Protein AF-A0A256YC90-F1 (afdb_monomer)

Foldseek 3Di:
DKWKWKAAPVLVVVLCCLLVPDQDADDDDDDDDDDPVSVVVVVVVVVVSRDSPNNVQDKDKAACVVLVHPDRIIMIMGDDDPVCCVPPVVSNVVSPIGIDDDPVGVSVVVSRVVVVVVVVVVVVVVVD

Sequence (128 aa):
MIRVYEIGKESIEKVKKILEAEEKPSKELDFELETEEGKKARIEKAREWAINEFKRQGFILRDAKALGIEKECFYLYINASNEFFERNEKILVDAGAKPLEGKEMEEVKKKIETSENKASESFGFLFK

Secondary structure (DSSP, 8-state):
-EEEEEEETTTHHHHHHHHTPPPPPPS--------HHHHHHHHHHHHHTT--HHHHH--EEEETGGGT---SEEEEEEE--HHHHHHHHHHHHHTTEEEP-HHHHHHHHHHHHHHHHHHHHHHHHHT-

Radius of gyration: 18.39 Å; Cα contacts (8 Å, |Δi|>4): 142; chains: 1; bounding box: 46×36×49 Å

Nearest PDB structures (foldseek):
  7uzi-assembly1_a  TM=4.457E-01  e=3.887E-01  Rattus norvegicus
  8eau-assembly1_a  TM=4.583E-01  e=3.219E-01  Saccharomyces cerevisiae
  8eas-assembly1_a  TM=4.349E-01  e=2.839E-01  Saccharomyces cerevisiae
  9brc-assembly1_a  TM=4.551E-01  e=1.063E+00  Rattus norvegicus

Structure (mmCIF, N/CA/C/O backbone):
data_AF-A0A256YC90-F1
#
_entry.id   AF-A0A256YC90-F1
#
loop_
_atom_site.group_PDB
_atom_site.id
_atom_site.type_symbol
_atom_site.label_atom_id
_atom_site.label_alt_id
_atom_site.label_comp_id
_atom_site.label_asym_id
_atom_site.label_entity_id
_atom_site.label_seq_id
_atom_site.pdbx_PDB_ins_code
_atom_site.Cartn_x
_atom_site.Cartn_y
_atom_site.Cartn_z
_atom_site.occupancy
_atom_site.B_iso_or_equiv
_atom_site.auth_seq_id
_atom_site.auth_comp_id
_atom_site.auth_asym_id
_atom_site.auth_atom_id
_atom_site.pdbx_PDB_model_num
ATOM 1 N N . MET A 1 1 ? 11.028 4.268 4.769 1.00 92.75 1 MET A N 1
ATOM 2 C CA . MET A 1 1 ? 9.928 5.199 5.095 1.00 92.75 1 MET A CA 1
ATOM 3 C C . MET A 1 1 ? 8.617 4.474 4.898 1.00 92.75 1 MET A C 1
ATOM 5 O O . MET A 1 1 ? 8.537 3.591 4.054 1.00 92.75 1 MET A O 1
ATOM 9 N N . ILE A 1 2 ? 7.619 4.822 5.701 1.00 95.69 2 ILE A N 1
ATOM 10 C CA . ILE A 1 2 ? 6.323 4.152 5.694 1.00 95.69 2 ILE A CA 1
ATOM 11 C C . ILE A 1 2 ? 5.326 5.036 4.956 1.00 95.69 2 ILE A C 1
ATOM 13 O O . ILE A 1 2 ? 5.242 6.229 5.249 1.00 95.69 2 ILE A O 1
ATOM 17 N N . ARG A 1 3 ? 4.568 4.442 4.034 1.00 97.31 3 ARG A N 1
ATOM 18 C CA . ARG A 1 3 ? 3.374 5.054 3.447 1.00 97.31 3 ARG A CA 1
ATOM 19 C C . ARG A 1 3 ? 2.183 4.128 3.633 1.00 97.31 3 ARG A C 1
ATOM 21 O O . ARG A 1 3 ? 2.320 2.904 3.567 1.00 97.31 3 ARG A O 1
ATOM 28 N N . VAL A 1 4 ? 1.028 4.737 3.874 1.00 97.81 4 VAL A N 1
ATOM 29 C CA . VAL A 1 4 ? -0.248 4.038 4.021 1.00 97.81 4 VAL A CA 1
ATOM 30 C C . VAL A 1 4 ? -1.223 4.593 2.996 1.00 97.81 4 VAL A C 1
ATOM 32 O O . VAL A 1 4 ? -1.301 5.806 2.814 1.00 97.81 4 VAL A O 1
ATOM 35 N N . TYR A 1 5 ? -1.971 3.707 2.350 1.00 98.19 5 TYR A N 1
ATOM 36 C CA . TYR A 1 5 ? -2.977 4.056 1.356 1.00 98.19 5 TYR A CA 1
ATOM 37 C C . TYR A 1 5 ? -4.342 3.497 1.759 1.00 98.19 5 TYR A C 1
ATOM 39 O O . TYR A 1 5 ? -4.425 2.363 2.229 1.00 98.19 5 TYR A O 1
ATOM 47 N N . GLU A 1 6 ? -5.405 4.269 1.546 1.00 98.12 6 GLU A N 1
ATOM 48 C CA . GLU A 1 6 ? -6.801 3.827 1.612 1.00 98.12 6 GLU A CA 1
ATOM 49 C C . GLU A 1 6 ? -7.259 3.368 0.221 1.00 98.12 6 GLU A C 1
ATOM 51 O O . GLU A 1 6 ? -7.019 4.043 -0.780 1.00 98.12 6 GLU A O 1
ATOM 56 N N . ILE A 1 7 ? -7.910 2.209 0.144 1.00 98.25 7 ILE A N 1
ATOM 57 C CA . ILE A 1 7 ? -8.375 1.602 -1.104 1.00 98.25 7 ILE A CA 1
ATOM 58 C C . ILE A 1 7 ? -9.852 1.232 -0.947 1.00 98.25 7 ILE A C 1
ATOM 60 O O . ILE A 1 7 ? -10.220 0.456 -0.063 1.00 98.25 7 ILE A O 1
ATOM 64 N N . GLY A 1 8 ? -10.703 1.772 -1.820 1.00 96.44 8 GLY A N 1
ATOM 65 C CA . GLY A 1 8 ? -12.124 1.421 -1.879 1.00 96.44 8 GLY A CA 1
ATOM 66 C C . GLY A 1 8 ? -12.363 -0.014 -2.366 1.00 96.44 8 GLY A C 1
ATOM 67 O O . GLY A 1 8 ? -11.519 -0.612 -3.044 1.00 96.44 8 GLY A O 1
ATOM 68 N N . LYS A 1 9 ? -13.539 -0.574 -2.057 1.00 94.38 9 LYS A N 1
ATOM 69 C CA . LYS A 1 9 ? -13.940 -1.927 -2.494 1.00 94.38 9 LYS A CA 1
ATOM 70 C C . LYS A 1 9 ? -13.941 -2.084 -4.017 1.00 94.38 9 LYS A C 1
ATOM 72 O O . LYS A 1 9 ? -13.683 -3.171 -4.519 1.00 94.38 9 LYS A O 1
ATOM 77 N N . GLU A 1 10 ? -14.208 -1.017 -4.756 1.00 95.19 10 GLU A N 1
ATOM 78 C CA . GLU A 1 10 ? -14.208 -0.991 -6.218 1.00 95.19 10 GLU A CA 1
ATOM 79 C C . GLU A 1 10 ? -12.798 -1.053 -6.834 1.00 95.19 10 GLU A C 1
ATOM 81 O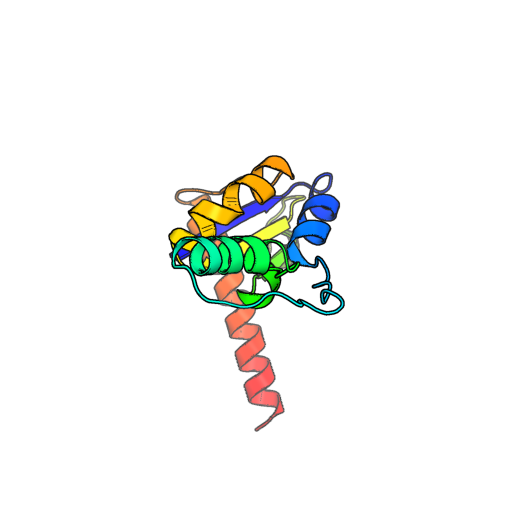 O . GLU A 1 10 ? -12.635 -1.486 -7.977 1.00 95.19 10 GLU A O 1
ATOM 86 N N . SER A 1 11 ? -11.775 -0.651 -6.074 1.00 96.06 11 SER A N 1
ATOM 87 C CA . SER A 1 11 ? -10.387 -0.528 -6.542 1.00 96.06 11 SER A CA 1
ATOM 88 C C . SER A 1 11 ? -9.487 -1.661 -6.050 1.00 96.06 11 SER A C 1
ATOM 90 O O . SER A 1 11 ? -8.438 -1.917 -6.642 1.00 96.06 11 SER A O 1
ATOM 92 N N . ILE A 1 12 ? -9.900 -2.392 -5.009 1.00 96.12 12 ILE A N 1
ATOM 93 C CA . ILE A 1 12 ? -9.078 -3.425 -4.363 1.00 96.12 12 ILE A CA 1
ATOM 94 C C . ILE A 1 12 ? -8.594 -4.509 -5.328 1.00 96.12 12 ILE A C 1
ATOM 96 O O . ILE A 1 12 ? -7.424 -4.878 -5.295 1.00 96.12 12 ILE A O 1
ATOM 100 N N . GLU A 1 13 ? -9.451 -4.974 -6.235 1.00 95.69 13 GLU A N 1
ATOM 101 C CA . GLU A 1 13 ? -9.096 -6.025 -7.194 1.00 95.69 13 GLU A CA 1
ATOM 102 C C . GLU A 1 13 ? -8.067 -5.545 -8.226 1.00 95.69 13 GLU A C 1
ATOM 104 O O . GLU A 1 13 ? -7.228 -6.321 -8.680 1.00 95.69 13 GLU A O 1
ATOM 109 N N . LYS A 1 14 ? -8.086 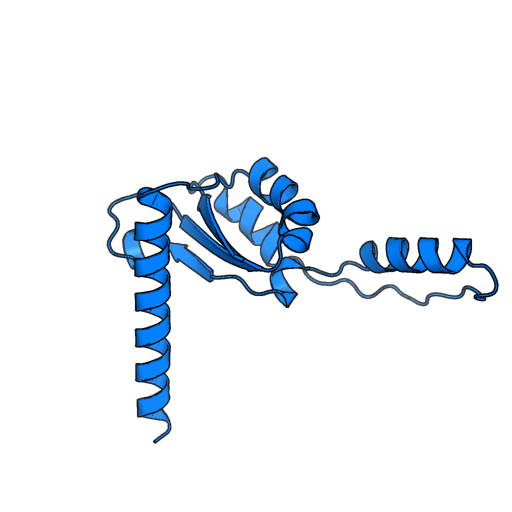-4.256 -8.584 1.00 93.19 14 LYS A N 1
ATOM 110 C CA . LYS A 1 14 ? -7.069 -3.665 -9.466 1.00 93.19 14 LYS A CA 1
ATOM 111 C C . LYS A 1 14 ? -5.736 -3.539 -8.739 1.00 93.19 14 LYS A C 1
ATOM 113 O O . LYS A 1 14 ? -4.708 -3.921 -9.290 1.00 93.19 14 LYS A O 1
ATOM 118 N N . VAL A 1 15 ? -5.764 -3.056 -7.496 1.00 94.56 15 VAL A N 1
ATOM 119 C CA . VAL A 1 15 ? -4.558 -2.897 -6.676 1.00 94.56 15 VAL A CA 1
ATOM 120 C C . VAL A 1 15 ? -3.915 -4.253 -6.373 1.00 94.56 15 VAL A C 1
ATOM 122 O O . VAL A 1 15 ? -2.713 -4.401 -6.566 1.00 94.56 15 VAL A O 1
ATOM 125 N N . LYS A 1 16 ? -4.690 -5.280 -6.001 1.00 94.12 16 LYS A N 1
ATOM 126 C CA . LYS A 1 16 ? -4.162 -6.639 -5.778 1.00 94.12 16 LYS A CA 1
ATOM 127 C C . LYS A 1 16 ? -3.447 -7.198 -7.001 1.00 94.12 16 LYS A C 1
ATOM 129 O O . LYS A 1 16 ? -2.352 -7.723 -6.862 1.00 94.12 16 LYS A O 1
ATOM 134 N N . LYS A 1 17 ? -4.003 -7.018 -8.204 1.00 91.94 17 LYS A N 1
ATOM 135 C CA . LYS A 1 17 ? -3.346 -7.458 -9.448 1.00 91.94 17 LYS A CA 1
ATOM 136 C C . LYS A 1 17 ? -1.964 -6.840 -9.643 1.00 91.94 17 LYS A C 1
ATOM 138 O O . LYS A 1 17 ? -1.098 -7.506 -10.190 1.00 91.94 17 LYS A O 1
ATOM 143 N N . ILE A 1 18 ? -1.762 -5.595 -9.209 1.00 90.62 18 ILE A N 1
ATOM 144 C CA . ILE A 1 18 ? -0.453 -4.928 -9.248 1.00 90.62 18 ILE A CA 1
ATOM 145 C C . ILE A 1 18 ? 0.472 -5.521 -8.182 1.00 90.62 18 ILE A C 1
ATOM 147 O O . ILE A 1 18 ? 1.594 -5.915 -8.487 1.00 90.62 18 ILE A O 1
ATOM 151 N N . LEU A 1 19 ? -0.013 -5.624 -6.943 1.00 92.12 19 LEU A N 1
ATOM 152 C CA . LEU A 1 19 ? 0.770 -6.106 -5.804 1.00 92.12 19 LEU A CA 1
ATOM 153 C C . LEU A 1 19 ? 1.200 -7.574 -5.953 1.00 92.12 19 LEU A C 1
ATOM 155 O O . LEU A 1 19 ? 2.298 -7.946 -5.547 1.00 92.12 19 LEU A O 1
ATOM 159 N N . GLU A 1 20 ? 0.357 -8.401 -6.567 1.00 88.81 20 GLU A N 1
ATOM 160 C CA . GLU A 1 20 ? 0.506 -9.858 -6.655 1.00 88.81 20 GLU A CA 1
ATOM 161 C C . GLU A 1 20 ? 0.881 -10.341 -8.064 1.00 88.81 20 GLU A C 1
ATOM 163 O O . GLU A 1 20 ? 0.944 -11.549 -8.294 1.00 88.81 20 GLU A O 1
ATOM 168 N N . ALA A 1 21 ? 1.155 -9.423 -9.002 1.00 85.56 21 ALA A N 1
ATOM 169 C CA . ALA A 1 21 ? 1.564 -9.755 -10.364 1.00 85.56 21 ALA A CA 1
ATOM 170 C C . ALA A 1 21 ? 2.700 -10.792 -10.372 1.00 85.56 21 ALA A C 1
ATOM 172 O O . ALA A 1 21 ? 3.712 -10.633 -9.680 1.00 85.56 21 ALA A O 1
ATOM 173 N N . GLU A 1 22 ? 2.527 -11.860 -11.151 1.00 78.50 22 GLU A N 1
ATOM 174 C CA . GLU A 1 22 ? 3.549 -12.890 -11.300 1.00 78.50 22 GLU A CA 1
ATOM 175 C C . GLU A 1 22 ? 4.762 -12.354 -12.057 1.00 78.50 22 GLU A C 1
ATOM 177 O O . GLU A 1 22 ? 4.630 -11.667 -13.074 1.00 78.50 22 GLU A O 1
ATOM 182 N N . GLU A 1 23 ? 5.951 -12.720 -11.578 1.00 77.38 23 GLU A N 1
ATOM 183 C CA . GLU A 1 23 ? 7.180 -12.438 -12.304 1.00 77.38 23 GLU A CA 1
ATOM 184 C C . GLU A 1 23 ? 7.272 -13.395 -13.494 1.00 77.38 23 GLU A C 1
ATOM 186 O O . GLU A 1 23 ? 7.257 -14.615 -13.325 1.00 77.38 23 GLU A O 1
ATOM 191 N N . LYS A 1 24 ? 7.340 -12.860 -14.714 1.00 62.16 24 LYS A N 1
ATOM 192 C CA . LYS A 1 24 ? 7.531 -13.672 -15.918 1.00 62.16 24 LYS A CA 1
ATOM 193 C C . LYS A 1 24 ? 9.024 -13.771 -16.235 1.00 62.16 24 LYS A C 1
ATOM 195 O O . LYS A 1 24 ? 9.626 -12.747 -16.555 1.00 62.16 24 LYS A O 1
ATOM 200 N N . PRO A 1 25 ? 9.629 -14.970 -16.212 1.00 52.22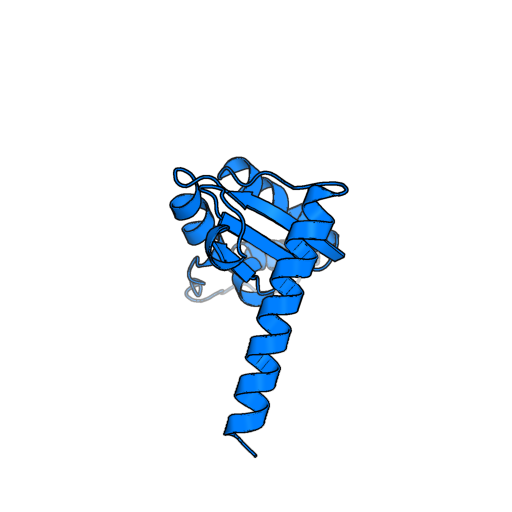 25 PRO A N 1
ATOM 201 C CA . PRO A 1 25 ? 10.985 -15.138 -16.711 1.00 52.22 25 PRO A CA 1
ATOM 202 C C . PRO A 1 25 ? 10.998 -14.941 -18.233 1.00 52.22 25 PRO A C 1
ATOM 204 O O . PRO A 1 25 ? 10.153 -15.485 -18.950 1.00 52.22 25 PRO A O 1
ATOM 207 N N . SER A 1 26 ? 11.952 -14.161 -18.739 1.00 50.06 26 SER A N 1
ATOM 208 C CA . SER A 1 26 ? 12.214 -14.079 -20.173 1.00 50.06 26 SER A CA 1
ATOM 209 C C . SER A 1 26 ? 12.844 -15.392 -20.650 1.00 50.06 26 SER A C 1
ATOM 211 O O . SER A 1 26 ? 13.756 -15.930 -20.025 1.00 50.06 26 SER A O 1
ATOM 213 N N . LYS A 1 27 ? 12.352 -15.927 -21.772 1.00 47.25 27 LYS A N 1
ATOM 214 C CA . LYS A 1 27 ? 13.136 -16.877 -22.571 1.00 47.25 27 LYS A CA 1
ATOM 215 C C . LYS A 1 27 ? 14.402 -16.151 -23.054 1.00 47.25 27 LYS A C 1
ATOM 217 O O . LYS A 1 27 ? 14.276 -15.011 -23.487 1.00 47.25 27 LYS A O 1
ATOM 222 N N . GLU A 1 28 ? 15.550 -16.818 -22.900 1.00 47.53 28 GLU A N 1
ATOM 223 C CA . GLU A 1 28 ? 16.922 -16.514 -23.365 1.00 47.53 28 GLU A CA 1
ATOM 224 C C . GLU A 1 28 ? 17.235 -15.075 -23.809 1.00 47.53 28 GLU A C 1
ATOM 226 O O . GLU A 1 28 ? 16.728 -14.572 -24.810 1.00 47.53 28 GLU A O 1
ATOM 231 N N . LEU A 1 29 ? 18.156 -14.429 -23.084 1.00 47.12 29 LEU A N 1
ATOM 232 C CA . LEU A 1 29 ? 18.728 -13.140 -23.464 1.00 47.12 29 LEU A CA 1
ATOM 233 C C . LEU A 1 29 ? 20.094 -13.347 -24.142 1.00 47.12 29 LEU A C 1
ATOM 235 O O . LEU A 1 29 ? 21.125 -13.308 -23.476 1.00 47.12 29 LEU A O 1
ATOM 239 N N . ASP A 1 30 ? 20.100 -13.537 -25.460 1.00 44.09 30 ASP A N 1
ATOM 240 C CA . ASP A 1 30 ? 21.327 -13.518 -26.268 1.00 44.09 30 ASP A CA 1
ATOM 241 C C . ASP A 1 30 ? 21.676 -12.070 -26.636 1.00 44.09 30 ASP A C 1
ATOM 243 O O . ASP A 1 30 ? 21.099 -11.510 -27.566 1.00 44.09 30 ASP A O 1
ATOM 247 N N . PHE A 1 31 ? 22.589 -11.421 -25.908 1.00 50.12 31 PHE A N 1
ATOM 248 C CA . PHE A 1 31 ? 23.209 -10.169 -26.368 1.00 50.12 31 PHE A CA 1
ATOM 249 C C . PHE A 1 31 ? 24.621 -10.014 -25.785 1.00 50.12 31 PHE A C 1
ATOM 251 O O . PHE A 1 31 ? 24.793 -9.988 -24.564 1.00 50.12 31 PHE A O 1
ATOM 258 N N . GLU A 1 32 ? 25.627 -9.891 -26.656 1.00 48.91 32 GLU A N 1
ATOM 259 C CA . GLU A 1 32 ? 27.007 -9.583 -26.264 1.00 48.91 32 GLU A CA 1
ATOM 260 C C . GLU A 1 32 ? 27.126 -8.143 -25.728 1.00 48.91 32 GLU A C 1
ATOM 262 O O . GLU A 1 32 ? 26.501 -7.199 -26.216 1.00 48.91 32 GLU A O 1
ATOM 267 N N . LEU A 1 33 ? 27.906 -8.010 -24.653 1.00 54.91 33 LEU A N 1
ATOM 268 C CA . LEU A 1 33 ? 27.913 -6.911 -23.683 1.00 54.91 33 LEU A CA 1
ATOM 269 C C . LEU A 1 33 ? 29.220 -6.107 -23.768 1.00 54.91 33 LEU A C 1
ATOM 271 O O . LEU A 1 33 ? 30.074 -6.260 -22.900 1.00 54.91 33 LEU A O 1
ATOM 275 N N . GLU A 1 34 ? 29.393 -5.234 -24.761 1.00 54.31 34 GLU A N 1
ATOM 276 C CA . GLU A 1 34 ? 30.650 -4.460 -24.863 1.00 54.31 34 GLU A CA 1
ATOM 277 C C . GLU A 1 34 ? 30.513 -2.929 -24.783 1.00 54.31 34 GLU A C 1
ATOM 279 O O . GLU A 1 34 ? 31.528 -2.239 -24.757 1.00 54.31 34 GLU A O 1
ATOM 284 N N . THR A 1 35 ? 29.310 -2.354 -24.627 1.00 54.81 35 THR A N 1
ATOM 285 C CA . THR A 1 35 ? 29.150 -0.884 -24.509 1.00 54.81 35 THR A CA 1
ATOM 286 C C . THR A 1 35 ? 28.456 -0.429 -23.218 1.00 54.81 35 THR A C 1
ATOM 288 O O . THR A 1 35 ? 27.590 -1.113 -22.667 1.00 54.81 35 THR A O 1
ATOM 291 N N . GLU A 1 36 ? 28.820 0.763 -22.722 1.00 59.47 36 GLU A N 1
ATOM 292 C CA . GLU A 1 36 ? 28.205 1.401 -21.539 1.00 59.47 36 GLU A CA 1
ATOM 293 C C . GLU A 1 36 ? 26.710 1.714 -21.751 1.00 59.47 36 GLU A C 1
ATOM 295 O O . GLU A 1 36 ? 25.896 1.591 -20.833 1.00 59.47 36 GLU A O 1
ATOM 300 N N . GLU A 1 37 ? 26.318 2.033 -22.985 1.00 56.72 37 GLU A N 1
ATOM 301 C CA . GLU A 1 37 ? 24.917 2.186 -23.396 1.00 56.72 37 GLU A CA 1
ATOM 302 C C . GLU A 1 37 ? 24.178 0.840 -23.383 1.00 56.72 37 GLU A C 1
ATOM 304 O O . GLU A 1 37 ? 23.044 0.768 -22.908 1.00 56.72 37 GLU A O 1
ATOM 309 N N . GLY A 1 38 ? 24.846 -0.250 -23.779 1.00 59.41 38 GLY A N 1
ATOM 310 C CA . GLY A 1 38 ? 24.331 -1.616 -23.665 1.00 59.41 38 GLY A CA 1
ATOM 311 C C . GLY A 1 38 ? 24.096 -2.052 -22.214 1.00 59.41 38 GLY A C 1
ATOM 312 O O . GLY A 1 38 ? 23.104 -2.721 -21.922 1.00 59.41 38 GLY A O 1
ATOM 313 N N . LYS A 1 39 ? 24.938 -1.612 -21.268 1.00 58.69 39 LYS A N 1
ATOM 314 C CA . LYS A 1 39 ? 24.736 -1.859 -19.826 1.00 58.69 39 LYS A CA 1
ATOM 315 C C . LYS A 1 39 ? 23.534 -1.096 -19.264 1.00 58.69 39 LYS A C 1
ATOM 317 O O . LYS A 1 39 ? 22.739 -1.687 -18.533 1.00 58.69 39 LYS A O 1
ATOM 322 N N . LYS A 1 40 ? 23.365 0.186 -19.613 1.00 59.28 40 LYS A N 1
ATOM 323 C CA . LYS A 1 40 ? 22.179 0.978 -19.225 1.00 59.28 40 LYS A CA 1
ATOM 324 C C . LYS A 1 40 ? 20.894 0.388 -19.803 1.00 59.28 40 LYS A C 1
ATOM 326 O O . LYS A 1 40 ? 19.946 0.163 -19.053 1.00 59.28 40 LYS A O 1
ATOM 331 N N . ALA A 1 41 ? 20.909 0.035 -21.087 1.00 57.84 41 ALA A N 1
ATOM 332 C CA . ALA A 1 41 ? 19.800 -0.644 -21.746 1.00 57.84 41 ALA A CA 1
ATOM 333 C C . ALA A 1 41 ? 19.493 -2.009 -21.106 1.00 57.84 41 ALA A C 1
ATOM 335 O O . ALA A 1 41 ? 18.333 -2.396 -21.041 1.00 57.84 41 ALA A O 1
ATOM 336 N N . ARG A 1 42 ? 20.495 -2.725 -20.568 1.00 56.84 42 ARG A N 1
ATOM 337 C CA . ARG A 1 42 ? 20.295 -3.965 -19.798 1.00 56.84 42 ARG A CA 1
ATOM 338 C C . ARG A 1 42 ? 19.622 -3.723 -18.449 1.00 56.84 42 ARG A C 1
ATOM 340 O O . ARG A 1 42 ? 18.790 -4.530 -18.061 1.00 56.84 42 ARG A O 1
ATOM 347 N N . ILE A 1 43 ? 19.962 -2.656 -17.725 1.00 56.28 43 ILE A N 1
ATOM 348 C CA . ILE A 1 43 ? 19.296 -2.304 -16.454 1.00 56.28 43 ILE A CA 1
ATOM 349 C C . ILE A 1 43 ? 17.830 -1.940 -16.710 1.00 56.28 43 ILE A C 1
ATOM 351 O O . ILE A 1 43 ? 16.950 -2.333 -15.948 1.00 56.28 43 ILE A O 1
ATOM 355 N N . GLU A 1 44 ? 17.564 -1.238 -17.806 1.00 55.31 44 GLU A N 1
ATOM 356 C CA . GLU A 1 44 ? 16.219 -0.864 -18.236 1.00 55.31 44 GLU A CA 1
ATOM 357 C C . GLU A 1 44 ? 15.416 -2.077 -18.740 1.00 55.31 44 GLU A C 1
ATOM 359 O O . GLU A 1 44 ? 14.315 -2.325 -18.255 1.00 55.31 44 GLU A O 1
ATOM 364 N N . LYS A 1 45 ? 16.011 -2.942 -19.573 1.00 49.03 45 LYS A N 1
ATOM 365 C CA . LYS A 1 45 ? 15.409 -4.226 -19.975 1.00 49.03 45 LYS A CA 1
ATOM 366 C C . LYS A 1 45 ? 15.234 -5.199 -18.814 1.00 49.03 45 LYS A C 1
ATOM 368 O O . LYS A 1 45 ? 14.264 -5.936 -18.797 1.00 49.03 45 LYS A O 1
ATOM 373 N N . ALA A 1 46 ? 16.123 -5.218 -17.824 1.00 50.12 46 ALA A N 1
ATOM 374 C CA . ALA A 1 46 ? 15.957 -6.033 -16.619 1.00 50.12 46 ALA A CA 1
ATOM 375 C C . ALA A 1 46 ? 14.825 -5.513 -15.714 1.00 50.12 46 ALA A C 1
ATOM 377 O O . ALA A 1 46 ? 14.267 -6.286 -14.941 1.00 50.12 46 ALA A O 1
ATOM 378 N N . ARG A 1 47 ? 14.443 -4.231 -15.826 1.00 49.91 47 ARG A N 1
ATOM 379 C CA . ARG A 1 47 ? 13.181 -3.718 -15.265 1.00 49.91 47 ARG A CA 1
ATOM 380 C C . ARG A 1 47 ? 11.974 -4.175 -16.094 1.00 49.91 47 ARG A C 1
ATOM 382 O O . ARG A 1 47 ? 10.941 -4.479 -15.510 1.00 49.91 47 ARG A O 1
ATOM 389 N N . GLU A 1 48 ? 12.115 -4.316 -17.417 1.00 43.16 48 GLU A N 1
ATOM 390 C CA . GLU A 1 48 ? 11.123 -4.993 -18.280 1.00 43.16 48 GLU A CA 1
ATOM 391 C C . GLU A 1 48 ? 11.051 -6.518 -18.063 1.00 43.16 48 GLU A C 1
ATOM 393 O O . GLU A 1 48 ? 10.060 -7.138 -18.453 1.00 43.16 48 GLU A O 1
ATOM 398 N N . TRP A 1 49 ? 12.037 -7.143 -17.404 1.00 52.25 49 TRP A N 1
ATOM 399 C CA . TRP A 1 49 ? 11.991 -8.549 -16.973 1.00 52.25 49 TRP A CA 1
ATOM 400 C C . TRP A 1 49 ? 11.031 -8.749 -15.792 1.00 52.25 49 TRP A C 1
ATOM 402 O O . TRP A 1 49 ? 11.426 -9.282 -14.767 1.00 52.25 49 TRP A O 1
ATOM 41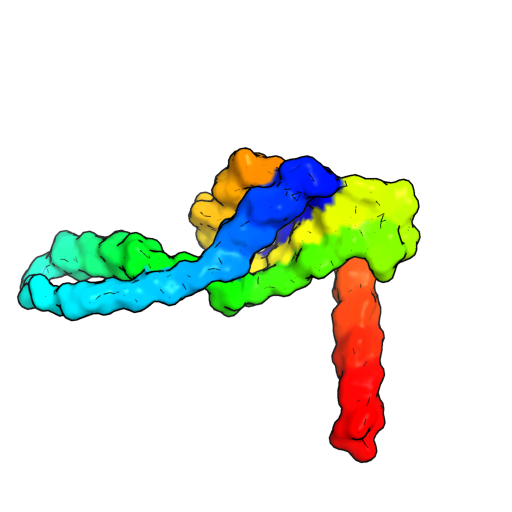2 N N . ALA A 1 50 ? 9.784 -8.290 -15.914 1.00 62.81 50 ALA A N 1
ATOM 413 C CA . ALA A 1 50 ? 8.644 -8.566 -15.038 1.00 62.81 50 ALA A CA 1
ATOM 414 C C . ALA A 1 50 ? 8.977 -8.738 -13.539 1.00 62.81 50 ALA A C 1
ATOM 416 O O . ALA A 1 50 ? 8.457 -9.641 -12.894 1.00 62.81 50 ALA A O 1
ATOM 417 N N . ILE A 1 51 ? 9.853 -7.903 -12.972 1.00 73.38 51 ILE A N 1
ATOM 418 C CA . ILE A 1 51 ? 10.131 -7.932 -11.538 1.00 73.38 51 ILE A CA 1
ATOM 419 C C . ILE A 1 51 ? 8.967 -7.229 -10.858 1.00 73.38 51 ILE A C 1
ATOM 421 O O . ILE A 1 51 ? 8.706 -6.054 -11.119 1.00 73.38 51 ILE A O 1
ATOM 425 N N . ASN A 1 52 ? 8.278 -7.931 -9.966 1.00 86.00 52 ASN A N 1
ATOM 426 C CA . ASN A 1 52 ? 7.257 -7.304 -9.147 1.00 86.00 52 ASN A CA 1
ATOM 427 C C . ASN A 1 52 ? 7.933 -6.704 -7.908 1.00 86.00 52 ASN A C 1
ATOM 429 O O . ASN A 1 52 ? 8.141 -7.381 -6.896 1.00 86.00 52 ASN A O 1
ATOM 433 N N . GLU A 1 53 ? 8.293 -5.420 -8.000 1.00 89.69 53 GLU A N 1
ATOM 434 C CA . GLU A 1 53 ? 8.945 -4.697 -6.904 1.00 89.69 53 GLU A CA 1
ATOM 435 C C . GLU A 1 53 ? 8.097 -4.718 -5.623 1.00 89.69 53 GLU A C 1
ATOM 437 O O . GLU A 1 53 ? 8.660 -4.869 -4.541 1.00 89.69 53 GLU A O 1
ATOM 442 N N . PHE A 1 54 ? 6.763 -4.654 -5.715 1.00 91.25 54 PHE A N 1
ATOM 443 C CA . PHE A 1 54 ? 5.879 -4.725 -4.544 1.00 91.25 54 PHE A CA 1
ATOM 444 C C . PHE A 1 54 ? 5.985 -6.069 -3.827 1.00 91.25 54 PHE A C 1
ATOM 446 O O . PHE A 1 54 ? 6.096 -6.111 -2.601 1.00 91.25 54 PHE A O 1
ATOM 453 N N . LYS A 1 55 ? 6.000 -7.170 -4.584 1.00 88.44 55 LYS A N 1
ATOM 454 C CA . LYS A 1 55 ? 6.129 -8.523 -4.032 1.00 88.44 55 LYS A CA 1
ATOM 455 C C . LYS A 1 55 ? 7.479 -8.736 -3.349 1.00 88.44 55 LYS A C 1
ATOM 457 O O . LYS A 1 55 ? 7.527 -9.356 -2.291 1.00 88.44 55 LYS A O 1
ATOM 462 N N . ARG A 1 56 ? 8.567 -8.216 -3.929 1.00 89.00 56 ARG A N 1
ATOM 463 C CA . ARG A 1 56 ? 9.920 -8.314 -3.348 1.00 89.00 56 ARG A CA 1
ATOM 464 C C . ARG A 1 56 ? 10.113 -7.413 -2.136 1.00 89.00 56 ARG A C 1
ATOM 466 O O . ARG A 1 56 ? 10.756 -7.824 -1.177 1.00 89.00 56 ARG A O 1
ATOM 473 N N . GLN A 1 57 ? 9.571 -6.200 -2.192 1.00 92.88 57 GLN A N 1
ATOM 474 C CA . GLN A 1 57 ? 9.628 -5.246 -1.089 1.00 92.88 57 GLN A CA 1
ATOM 475 C C . GLN A 1 57 ? 8.807 -5.724 0.111 1.00 92.88 57 GLN A C 1
ATOM 477 O O . GLN A 1 57 ? 9.198 -5.507 1.257 1.00 92.88 57 GLN A O 1
ATOM 482 N N . GLY A 1 58 ? 7.679 -6.380 -0.158 1.00 92.94 58 GLY A N 1
ATOM 483 C CA . GLY A 1 58 ? 6.701 -6.747 0.851 1.00 92.94 58 GLY A CA 1
ATOM 484 C C . GLY A 1 58 ? 5.749 -5.595 1.169 1.00 92.94 58 GLY A C 1
ATOM 485 O O . GLY A 1 58 ? 6.089 -4.411 1.117 1.00 92.94 58 GLY A O 1
ATOM 486 N N . PHE A 1 59 ? 4.519 -5.963 1.504 1.00 95.62 59 PHE A N 1
ATOM 487 C CA . PHE A 1 59 ? 3.449 -5.042 1.859 1.00 95.62 59 PHE A CA 1
ATOM 488 C C . PHE A 1 59 ? 2.494 -5.718 2.842 1.00 95.62 59 PHE A C 1
ATOM 490 O O . PHE A 1 59 ? 2.448 -6.945 2.940 1.00 95.62 59 PHE A O 1
ATOM 497 N N . ILE A 1 60 ? 1.702 -4.914 3.548 1.00 96.56 60 ILE A N 1
ATOM 498 C CA . ILE A 1 60 ? 0.606 -5.400 4.387 1.00 96.56 60 ILE A CA 1
ATOM 499 C C . ILE A 1 60 ? -0.694 -4.818 3.845 1.00 96.56 60 ILE A C 1
ATOM 501 O O . ILE A 1 60 ? -0.855 -3.603 3.778 1.00 96.56 60 ILE A O 1
ATOM 505 N N . LEU A 1 61 ? -1.623 -5.692 3.466 1.00 96.62 61 LEU A N 1
ATOM 506 C CA . LEU A 1 61 ? -2.962 -5.323 3.021 1.00 96.62 61 LEU A CA 1
ATOM 507 C C . LEU A 1 61 ? -3.981 -5.819 4.052 1.00 96.62 61 LEU A C 1
ATOM 509 O O . LEU A 1 61 ? -4.048 -7.018 4.341 1.00 96.62 61 LEU A O 1
ATOM 513 N N . ARG A 1 62 ? -4.761 -4.906 4.634 1.00 95.94 62 ARG A N 1
ATOM 514 C CA . ARG A 1 62 ? -5.732 -5.220 5.696 1.00 95.94 62 ARG A CA 1
ATOM 515 C C . ARG A 1 62 ? -7.077 -4.562 5.437 1.00 95.94 62 ARG A C 1
ATOM 517 O O . ARG A 1 62 ? -7.143 -3.433 4.972 1.00 95.94 62 ARG A O 1
ATOM 524 N N . ASP A 1 63 ? -8.147 -5.272 5.770 1.00 96.25 63 ASP A N 1
ATOM 525 C CA . ASP A 1 63 ? -9.493 -4.701 5.830 1.00 96.25 63 ASP A CA 1
ATOM 526 C C . ASP A 1 63 ? -9.580 -3.732 7.023 1.00 96.25 63 ASP A C 1
ATOM 528 O O . ASP A 1 63 ? -9.090 -4.047 8.114 1.00 96.25 63 ASP A O 1
ATOM 532 N N . ALA A 1 64 ? -10.205 -2.568 6.839 1.00 96.12 64 ALA A N 1
ATOM 533 C CA . ALA A 1 64 ? -10.448 -1.607 7.913 1.00 96.12 64 ALA A CA 1
ATOM 534 C C . ALA A 1 64 ? -11.168 -2.248 9.115 1.00 96.12 64 ALA A C 1
ATOM 536 O O . ALA A 1 64 ? -10.783 -2.014 10.266 1.00 96.12 64 ALA A O 1
ATOM 537 N N . LYS A 1 65 ? -12.133 -3.145 8.867 1.00 95.00 65 LYS A N 1
ATOM 538 C CA . LYS A 1 65 ? -12.870 -3.862 9.919 1.00 95.00 65 LYS A CA 1
ATOM 539 C C . LYS A 1 65 ? -11.953 -4.752 10.756 1.00 95.00 65 LYS A C 1
ATOM 541 O O . LYS A 1 65 ? -12.122 -4.822 11.971 1.00 95.00 65 LYS A O 1
ATOM 546 N N . ALA A 1 66 ? -10.936 -5.366 10.145 1.00 93.00 66 ALA A N 1
ATOM 547 C CA . ALA A 1 66 ? -9.950 -6.179 10.863 1.00 93.00 66 ALA A CA 1
ATOM 548 C C . ALA A 1 66 ? -9.062 -5.343 11.806 1.00 93.00 66 ALA A C 1
ATOM 550 O O . ALA A 1 66 ? -8.524 -5.868 12.778 1.00 93.00 66 ALA A O 1
ATOM 551 N N . LEU A 1 67 ? -8.946 -4.035 11.556 1.00 93.31 67 LEU A N 1
ATOM 552 C CA . LEU A 1 67 ? -8.247 -3.074 12.417 1.00 93.31 67 LEU A CA 1
ATOM 553 C C . LEU A 1 67 ? -9.177 -2.403 13.449 1.00 93.31 67 LEU A C 1
ATOM 555 O O . LEU A 1 67 ? -8.763 -1.474 14.159 1.00 93.31 67 LEU A O 1
ATOM 559 N N . GLY A 1 68 ? -10.440 -2.837 13.525 1.00 93.12 68 GLY A N 1
ATOM 560 C CA . GLY A 1 68 ? -11.467 -2.221 14.363 1.00 93.12 68 GLY A CA 1
ATOM 561 C C . GLY A 1 68 ? -11.815 -0.799 13.920 1.00 93.12 68 GLY A C 1
ATOM 562 O O . GLY A 1 68 ? -12.023 0.065 14.769 1.00 93.12 68 GLY A O 1
ATOM 563 N N . ILE A 1 69 ? -11.779 -0.529 12.612 1.00 93.69 69 ILE A N 1
ATOM 564 C CA . ILE A 1 69 ? -12.203 0.736 12.004 1.00 93.69 69 ILE A CA 1
ATOM 565 C C . ILE A 1 69 ? -13.519 0.475 11.266 1.00 93.69 69 ILE A C 1
ATOM 567 O O . ILE A 1 69 ? -13.583 -0.377 10.380 1.00 93.69 69 ILE A O 1
ATOM 571 N N . GLU A 1 70 ? -14.569 1.222 11.607 1.00 92.62 70 GLU A N 1
ATOM 572 C CA . GLU A 1 70 ? -15.895 1.117 10.980 1.00 92.62 70 GLU A CA 1
ATOM 573 C C . GLU A 1 70 ? -15.948 1.853 9.630 1.00 92.62 70 GLU A C 1
ATOM 575 O O . GLU A 1 70 ? -16.737 2.769 9.412 1.00 92.62 70 GLU A O 1
ATOM 580 N N . LYS A 1 71 ? -15.070 1.452 8.707 1.00 93.25 71 LYS A N 1
ATOM 581 C CA . LYS A 1 71 ? -15.050 1.909 7.315 1.00 93.25 71 LYS A CA 1
ATOM 582 C C . LYS A 1 71 ? -15.129 0.714 6.372 1.00 93.25 71 LYS A C 1
ATOM 584 O O . LYS A 1 71 ? -14.722 -0.398 6.700 1.00 93.25 71 LYS A O 1
ATOM 589 N N . GLU A 1 72 ? -15.655 0.948 5.177 1.00 95.00 72 GLU A N 1
ATOM 590 C CA . GLU A 1 72 ? -15.755 -0.059 4.119 1.00 95.00 72 GLU A CA 1
ATOM 591 C C . GLU A 1 72 ? -14.612 0.086 3.105 1.00 95.00 72 GLU A C 1
ATOM 593 O O . GLU A 1 72 ? -14.838 0.313 1.919 1.00 95.00 72 GLU A O 1
ATOM 598 N N . CYS A 1 73 ? -13.374 -0.026 3.583 1.00 96.88 73 CYS A N 1
ATOM 599 C CA . CYS A 1 73 ? -12.167 0.122 2.775 1.00 96.88 73 CYS A CA 1
ATOM 600 C C . CYS A 1 73 ? -11.066 -0.855 3.209 1.00 96.88 73 CYS A C 1
ATOM 602 O O . CYS A 1 73 ? -11.175 -1.561 4.214 1.00 96.88 73 CYS A O 1
ATOM 604 N N . PHE A 1 74 ? -9.993 -0.879 2.427 1.00 98.06 74 PHE A N 1
ATOM 605 C CA . PHE A 1 74 ? -8.762 -1.594 2.725 1.00 98.06 74 PHE A CA 1
ATOM 606 C C . PHE A 1 74 ? -7.627 -0.598 2.935 1.00 98.06 74 PHE A C 1
ATOM 608 O O . PHE A 1 74 ? -7.585 0.452 2.294 1.00 98.06 74 PHE A O 1
ATOM 615 N N . TYR A 1 75 ? -6.681 -0.960 3.792 1.00 98.25 75 TYR A N 1
ATOM 616 C CA . TYR A 1 75 ? -5.453 -0.218 4.007 1.00 98.25 75 TYR A CA 1
ATOM 617 C C . TYR A 1 75 ? -4.253 -1.009 3.506 1.00 98.25 75 TYR A C 1
ATOM 619 O O . TYR A 1 75 ? -4.064 -2.173 3.866 1.00 98.25 75 TYR A O 1
ATOM 627 N N . LEU A 1 76 ? -3.448 -0.352 2.676 1.00 98.12 76 LEU A N 1
ATOM 628 C CA . LEU A 1 76 ? -2.174 -0.850 2.176 1.00 98.12 76 LEU A CA 1
ATOM 629 C C . LEU A 1 76 ? -1.046 -0.122 2.897 1.00 98.12 76 LEU A C 1
ATOM 631 O O . LEU A 1 76 ? -0.928 1.094 2.795 1.00 98.12 76 LEU A O 1
ATOM 635 N N . TYR A 1 77 ? -0.212 -0.873 3.600 1.00 98.06 77 TYR A N 1
ATOM 636 C CA . TYR A 1 77 ? 0.972 -0.394 4.295 1.00 98.06 77 TYR A CA 1
ATOM 637 C C . TYR A 1 77 ? 2.221 -0.892 3.569 1.00 98.06 77 TYR A C 1
ATOM 639 O O . TYR A 1 77 ? 2.370 -2.093 3.322 1.00 98.06 77 TYR A O 1
ATOM 647 N N . ILE A 1 78 ? 3.130 0.029 3.248 1.00 97.31 78 ILE A N 1
ATOM 648 C CA . ILE A 1 78 ? 4.415 -0.275 2.613 1.00 97.31 78 ILE A CA 1
ATOM 649 C C . ILE A 1 78 ? 5.515 0.464 3.372 1.00 97.31 78 ILE A C 1
ATOM 651 O O . ILE A 1 78 ? 5.477 1.689 3.504 1.00 97.31 78 ILE A O 1
ATOM 655 N N . ASN A 1 79 ? 6.523 -0.276 3.836 1.00 96.25 79 ASN A N 1
ATOM 656 C CA . ASN A 1 79 ? 7.765 0.296 4.346 1.00 96.25 79 ASN A CA 1
ATOM 657 C C . ASN A 1 79 ? 8.866 0.088 3.305 1.00 96.25 79 ASN A C 1
ATOM 659 O O . ASN A 1 79 ? 9.338 -1.034 3.148 1.00 96.25 79 ASN A O 1
ATOM 663 N N . ALA A 1 80 ? 9.255 1.148 2.597 1.00 95.81 80 ALA A N 1
ATOM 664 C CA . ALA A 1 80 ? 10.221 1.090 1.498 1.00 95.81 80 ALA A CA 1
ATOM 665 C C . ALA A 1 80 ? 11.104 2.348 1.426 1.00 95.81 80 ALA A C 1
ATOM 667 O O . ALA A 1 80 ? 10.966 3.272 2.231 1.00 95.81 80 ALA A O 1
ATOM 668 N N . SER A 1 81 ? 12.056 2.392 0.493 1.00 95.69 81 SER A N 1
ATOM 669 C CA . SER A 1 81 ? 12.874 3.587 0.238 1.00 95.69 81 SER A CA 1
ATOM 670 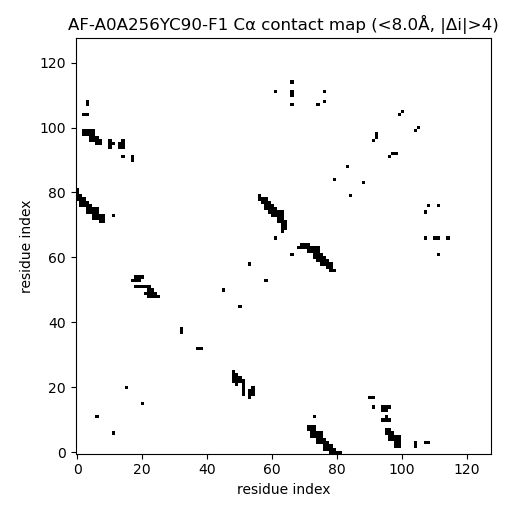C C . SER A 1 81 ? 12.080 4.674 -0.503 1.00 95.69 81 SER A C 1
ATOM 672 O O . SER A 1 81 ? 11.050 4.394 -1.108 1.00 95.69 81 SER A O 1
ATOM 674 N N . ASN A 1 82 ? 12.564 5.921 -0.496 1.00 94.81 82 ASN A N 1
ATOM 675 C CA . ASN A 1 82 ? 11.955 6.986 -1.311 1.00 94.81 82 ASN A CA 1
ATOM 676 C C . ASN A 1 82 ? 11.983 6.631 -2.806 1.00 94.81 82 ASN A C 1
ATOM 678 O O . ASN A 1 82 ? 10.968 6.772 -3.477 1.00 94.81 82 ASN A O 1
ATOM 682 N N . GLU A 1 83 ? 13.107 6.092 -3.287 1.00 92.56 83 GLU A N 1
ATOM 683 C CA . GLU A 1 83 ? 13.292 5.653 -4.677 1.00 92.56 83 GLU A CA 1
ATOM 684 C C . GLU A 1 83 ? 12.245 4.610 -5.102 1.00 92.56 83 GLU A C 1
ATOM 686 O O . GLU A 1 83 ? 11.755 4.636 -6.228 1.00 92.56 83 GLU A O 1
ATOM 691 N N . PHE A 1 84 ? 11.847 3.713 -4.191 1.00 94.00 84 PHE A N 1
ATOM 692 C CA . PHE A 1 84 ? 10.761 2.772 -4.452 1.00 94.00 84 PHE A CA 1
ATOM 693 C C . PHE A 1 84 ? 9.456 3.513 -4.765 1.00 94.00 84 PHE A C 1
ATOM 695 O O . PHE A 1 84 ? 8.816 3.221 -5.774 1.00 94.00 84 PHE A O 1
ATOM 702 N N . PHE A 1 85 ? 9.079 4.491 -3.936 1.00 94.56 85 PHE A N 1
ATOM 703 C CA . PHE A 1 85 ? 7.838 5.246 -4.113 1.00 94.56 85 PHE A CA 1
ATOM 704 C C . PHE A 1 85 ? 7.870 6.160 -5.339 1.00 94.56 85 PHE A C 1
ATOM 706 O O . PHE A 1 85 ? 6.872 6.233 -6.048 1.00 94.56 85 PHE A O 1
ATOM 713 N N . GLU A 1 86 ? 9.006 6.783 -5.647 1.00 92.94 86 GLU A N 1
ATOM 714 C CA . GLU A 1 86 ? 9.172 7.593 -6.864 1.00 92.94 86 GLU A CA 1
ATOM 715 C C . GLU A 1 86 ? 8.878 6.792 -8.140 1.00 92.94 86 GLU A C 1
ATOM 717 O O . GLU A 1 86 ? 8.315 7.328 -9.094 1.00 92.94 86 GLU A O 1
ATOM 722 N N . ARG A 1 87 ? 9.209 5.496 -8.147 1.00 89.75 87 ARG A N 1
ATOM 723 C CA . ARG A 1 87 ? 8.951 4.600 -9.283 1.00 89.75 87 ARG A CA 1
ATOM 724 C C . ARG A 1 87 ? 7.556 3.981 -9.280 1.00 89.75 87 ARG A C 1
ATOM 726 O O . ARG A 1 87 ? 6.978 3.784 -10.344 1.00 89.75 87 ARG A O 1
ATOM 733 N N . ASN A 1 88 ? 7.034 3.650 -8.101 1.00 91.62 88 ASN A N 1
ATOM 734 C CA . ASN A 1 88 ? 5.911 2.721 -7.958 1.00 91.62 88 ASN A CA 1
ATOM 735 C C . ASN A 1 88 ? 4.628 3.353 -7.403 1.00 91.62 88 ASN A C 1
ATOM 737 O O . ASN A 1 88 ? 3.561 2.750 -7.477 1.00 91.62 88 ASN A O 1
ATOM 741 N N . GLU A 1 89 ? 4.668 4.560 -6.844 1.00 93.00 89 GLU A N 1
ATOM 742 C CA . GLU A 1 89 ? 3.463 5.147 -6.252 1.00 93.00 89 GLU A CA 1
ATOM 743 C C . GLU A 1 89 ? 2.398 5.457 -7.305 1.00 93.00 89 GLU A C 1
ATOM 745 O O . GLU A 1 89 ? 1.214 5.194 -7.089 1.00 93.00 89 GLU A O 1
ATOM 750 N N . LYS A 1 90 ? 2.816 5.965 -8.471 1.00 92.31 90 LYS A N 1
ATOM 751 C CA . LYS A 1 90 ? 1.883 6.391 -9.515 1.00 92.31 90 LYS A CA 1
ATOM 752 C C . LYS A 1 90 ? 0.947 5.258 -9.952 1.00 92.31 90 LYS A C 1
ATOM 754 O O . LYS A 1 90 ? -0.250 5.484 -10.083 1.00 92.31 90 LYS A O 1
ATOM 759 N N . ILE A 1 91 ? 1.469 4.041 -10.121 1.00 92.44 91 ILE A N 1
ATOM 760 C CA . ILE A 1 91 ? 0.664 2.884 -10.544 1.00 92.44 91 ILE A CA 1
ATOM 761 C C . ILE A 1 91 ? -0.376 2.483 -9.484 1.00 92.44 91 ILE A C 1
ATOM 763 O O . ILE A 1 91 ? -1.477 2.072 -9.845 1.00 92.44 91 ILE A O 1
ATOM 767 N N . LEU A 1 92 ? -0.081 2.656 -8.189 1.00 93.88 92 LEU A N 1
ATOM 768 C CA .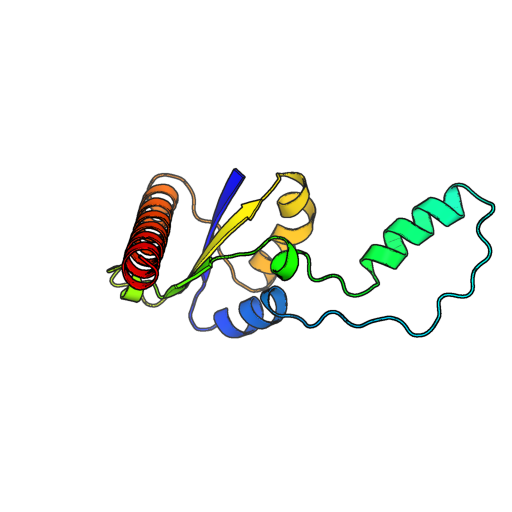 LEU A 1 92 ? -1.059 2.430 -7.119 1.00 93.88 92 LEU A CA 1
ATOM 769 C C . LEU A 1 92 ? -2.160 3.493 -7.135 1.00 93.88 92 LEU A C 1
ATOM 771 O O . LEU A 1 92 ? -3.342 3.159 -7.052 1.00 93.88 92 LEU A O 1
ATOM 775 N N . VAL A 1 93 ? -1.776 4.765 -7.264 1.00 95.25 93 VAL A N 1
ATOM 776 C CA . VAL A 1 93 ? -2.723 5.888 -7.286 1.00 95.25 93 VAL A CA 1
ATOM 777 C C . VAL A 1 93 ? -3.641 5.809 -8.502 1.00 95.25 93 VAL A C 1
ATOM 779 O O . VAL A 1 93 ? -4.858 5.913 -8.355 1.00 95.25 93 VAL A O 1
ATOM 782 N N . ASP A 1 94 ? -3.091 5.522 -9.683 1.00 92.62 94 ASP A N 1
ATOM 783 C CA . ASP A 1 94 ? -3.865 5.324 -10.915 1.00 92.62 94 ASP A CA 1
ATOM 784 C C . ASP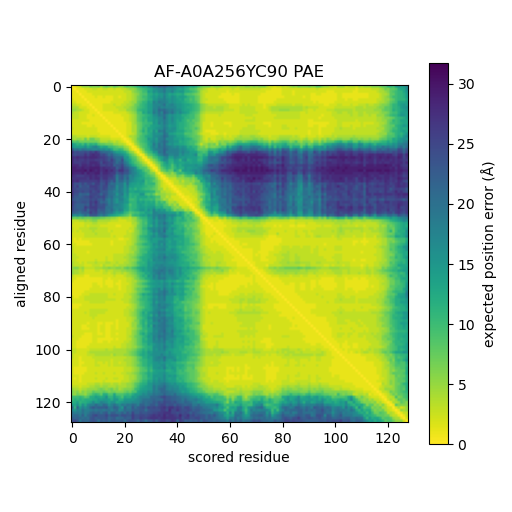 A 1 94 ? -4.832 4.126 -10.802 1.00 92.62 94 ASP A C 1
ATOM 786 O O . ASP A 1 94 ? -5.897 4.113 -11.422 1.00 92.62 94 ASP A O 1
ATOM 790 N N . ALA A 1 95 ? -4.494 3.122 -9.983 1.00 91.69 95 ALA A N 1
ATOM 791 C CA . ALA A 1 95 ? -5.358 1.981 -9.686 1.00 91.69 95 ALA A CA 1
ATOM 792 C C . ALA A 1 95 ? -6.432 2.268 -8.621 1.00 91.69 95 ALA A C 1
ATOM 794 O O . ALA A 1 95 ? -7.291 1.414 -8.388 1.00 91.69 95 ALA A O 1
ATOM 795 N N . GLY A 1 96 ? -6.413 3.457 -8.009 1.00 94.69 96 GLY A N 1
ATOM 796 C CA . GLY A 1 96 ? -7.401 3.917 -7.034 1.00 94.69 96 GLY A CA 1
ATOM 797 C C . GLY A 1 96 ? -6.955 3.841 -5.573 1.00 94.69 96 GLY A C 1
ATOM 798 O O . GLY A 1 96 ? -7.809 3.911 -4.690 1.00 94.69 96 GLY A O 1
ATOM 799 N N . ALA A 1 97 ? -5.657 3.685 -5.294 1.00 97.31 97 ALA A N 1
ATOM 800 C CA . ALA A 1 97 ? -5.118 3.813 -3.942 1.00 97.31 97 ALA A CA 1
ATOM 801 C C . ALA A 1 97 ? -4.927 5.292 -3.572 1.00 97.31 97 ALA A C 1
ATOM 803 O O . ALA A 1 97 ? -4.254 6.044 -4.275 1.00 97.31 97 ALA A O 1
ATOM 804 N N . LYS A 1 98 ? -5.488 5.722 -2.444 1.00 97.88 98 LYS A N 1
ATOM 805 C CA . LYS A 1 98 ? -5.389 7.101 -1.965 1.00 97.88 98 LYS A CA 1
ATOM 806 C C . LYS A 1 98 ? -4.354 7.195 -0.841 1.00 97.88 98 LYS A C 1
ATOM 808 O O . LYS A 1 98 ? -4.572 6.566 0.192 1.00 97.88 98 LYS A O 1
ATOM 813 N N . PRO A 1 99 ? -3.260 7.962 -0.986 1.00 97.12 99 PRO A N 1
ATOM 814 C CA . PRO A 1 99 ? -2.301 8.133 0.100 1.00 97.12 99 PRO A CA 1
ATOM 815 C C . PRO A 1 99 ? -2.975 8.805 1.300 1.00 97.12 99 PRO A C 1
ATOM 817 O O . PRO A 1 99 ? -3.746 9.757 1.148 1.00 97.12 99 PRO A O 1
ATOM 820 N N . LEU A 1 100 ? -2.694 8.285 2.490 1.00 97.12 100 LEU A N 1
ATOM 821 C CA . LEU A 1 100 ? -3.093 8.896 3.748 1.00 97.12 100 LEU A CA 1
ATOM 822 C C . LEU A 1 100 ? -1.975 9.787 4.269 1.00 97.12 100 LEU A C 1
ATOM 824 O O . LEU A 1 100 ? -0.794 9.452 4.172 1.00 97.12 100 LEU A O 1
ATOM 828 N N . GLU A 1 101 ? -2.365 10.880 4.913 1.00 95.38 101 GLU A N 1
ATOM 829 C CA . GLU A 1 101 ? -1.436 11.827 5.519 1.00 95.38 101 GLU A CA 1
ATOM 830 C C . GLU A 1 101 ? -1.875 12.210 6.937 1.00 95.38 101 GLU A C 1
ATOM 832 O O . GLU A 1 101 ? -3.008 11.974 7.369 1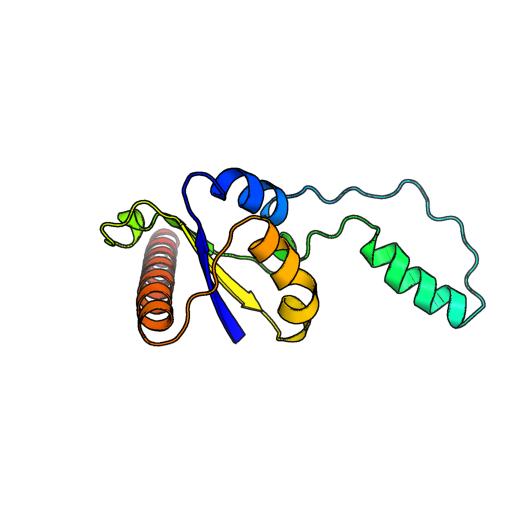.00 95.38 101 GLU A O 1
ATOM 837 N N . GLY A 1 102 ? -0.951 12.810 7.687 1.00 95.56 102 GLY A N 1
ATOM 838 C CA . GLY A 1 102 ? -1.225 13.365 9.008 1.00 95.56 102 GLY A CA 1
ATOM 839 C C . GLY A 1 102 ? -1.729 12.334 10.022 1.00 95.56 102 GLY A C 1
ATOM 840 O O . GLY A 1 102 ? -1.215 11.221 10.123 1.00 95.56 102 GLY A O 1
ATOM 841 N N . LYS A 1 103 ? -2.729 12.735 10.818 1.00 95.12 103 LYS A N 1
ATOM 842 C CA . LYS A 1 103 ? -3.227 11.940 11.954 1.00 95.12 103 LYS A CA 1
ATOM 843 C C . LYS A 1 103 ? -3.867 10.621 11.529 1.00 95.12 103 LYS A C 1
ATOM 845 O O . LYS A 1 103 ? -3.688 9.626 12.220 1.00 95.12 103 LYS A O 1
ATOM 850 N N . GLU A 1 104 ? -4.594 10.619 10.413 1.00 93.81 104 GLU A N 1
ATOM 851 C CA . GLU A 1 104 ? -5.262 9.414 9.913 1.00 93.81 104 GLU A CA 1
ATOM 852 C C . GLU A 1 104 ? -4.234 8.349 9.513 1.00 93.81 104 GLU A C 1
ATOM 854 O O . GLU A 1 104 ? -4.358 7.190 9.905 1.00 93.81 104 GLU A O 1
ATOM 859 N N . MET A 1 105 ? -3.165 8.758 8.822 1.00 95.88 105 MET A N 1
ATOM 860 C CA . MET A 1 105 ? -2.066 7.863 8.457 1.00 95.88 105 MET A CA 1
ATOM 861 C C . MET A 1 105 ? -1.404 7.234 9.686 1.00 95.88 105 MET A C 1
ATOM 863 O O . MET A 1 105 ? -1.261 6.012 9.743 1.00 95.88 105 MET A O 1
ATOM 867 N N . GLU A 1 106 ? -1.047 8.044 10.688 1.00 96.81 106 GLU A N 1
ATOM 868 C CA . GLU A 1 106 ? -0.386 7.551 11.903 1.00 96.81 106 GLU A CA 1
ATOM 869 C C . GLU A 1 106 ? -1.289 6.621 12.730 1.00 96.81 106 GLU A C 1
ATOM 871 O O . GLU A 1 106 ? -0.808 5.634 13.292 1.00 96.81 106 GLU A O 1
ATOM 876 N N . GLU A 1 107 ? -2.600 6.881 12.784 1.00 96.12 107 GLU A N 1
ATOM 877 C CA . GLU A 1 107 ? -3.548 6.008 13.483 1.00 96.12 107 GLU A CA 1
ATOM 878 C C . GLU A 1 107 ? -3.651 4.629 12.817 1.00 96.12 107 GLU A C 1
ATOM 880 O O . GLU A 1 107 ? -3.524 3.597 13.489 1.00 96.12 107 GLU A O 1
ATOM 885 N N . VAL A 1 108 ? -3.839 4.603 11.494 1.00 96.75 108 VAL A N 1
ATOM 886 C CA . VAL A 1 108 ? -3.947 3.356 10.724 1.00 96.75 108 VAL A CA 1
ATOM 887 C C . VAL A 1 108 ? -2.638 2.573 10.789 1.00 96.7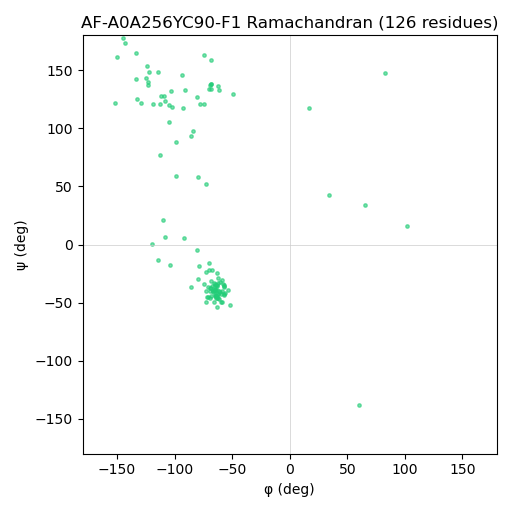5 108 VAL A C 1
ATOM 889 O O . VAL A 1 108 ? -2.652 1.378 11.090 1.00 96.75 108 VAL A O 1
ATOM 892 N N . LYS A 1 109 ? -1.500 3.246 10.588 1.00 96.81 109 LYS A N 1
ATOM 893 C CA . LYS A 1 109 ? -0.157 2.668 10.733 1.00 96.81 109 LYS A CA 1
ATOM 894 C C . LYS A 1 109 ? 0.009 1.969 12.079 1.00 96.81 109 LYS A C 1
ATOM 896 O O . LYS A 1 109 ? 0.352 0.790 12.116 1.00 96.81 109 LYS A O 1
ATOM 901 N N . LYS A 1 110 ? -0.305 2.657 13.181 1.00 96.56 110 LYS A N 1
ATOM 902 C CA . LYS A 1 110 ? -0.169 2.098 14.531 1.00 96.56 110 LYS A CA 1
ATOM 903 C C . LYS A 1 110 ? -1.053 0.868 14.736 1.00 96.56 110 LYS A C 1
ATOM 905 O O . LYS A 1 110 ? -0.623 -0.094 15.375 1.00 96.56 110 LYS A O 1
ATOM 910 N N . LYS A 1 111 ? -2.284 0.877 14.211 1.00 96.38 111 LYS A N 1
ATOM 911 C CA . LYS A 1 111 ? -3.192 -0.281 14.270 1.00 96.38 111 LYS A CA 1
ATOM 912 C C . LYS A 1 111 ? -2.630 -1.478 13.499 1.00 96.38 111 LYS A C 1
ATOM 914 O O . LYS A 1 111 ? -2.670 -2.589 14.026 1.00 96.38 111 LYS A O 1
ATOM 919 N N . ILE A 1 112 ? -2.069 -1.252 12.309 1.00 95.88 112 ILE A N 1
ATOM 920 C CA . ILE A 1 112 ? -1.416 -2.296 11.506 1.00 95.88 112 ILE A CA 1
ATOM 921 C C . ILE A 1 112 ? -0.202 -2.864 12.250 1.00 95.88 112 ILE A C 1
ATOM 923 O O . ILE A 1 112 ? -0.160 -4.064 12.500 1.00 95.88 112 ILE A O 1
ATOM 927 N N . GLU A 1 113 ? 0.735 -2.024 12.692 1.00 94.69 113 GLU A N 1
ATOM 928 C CA . GLU A 1 113 ? 1.936 -2.462 13.424 1.00 94.69 113 GLU A CA 1
ATOM 929 C C . GLU A 1 113 ? 1.580 -3.227 14.712 1.00 94.69 113 GLU A C 1
ATOM 931 O O . GLU A 1 113 ? 2.171 -4.261 15.019 1.00 94.69 113 GLU A O 1
ATOM 936 N N . THR A 1 114 ? 0.554 -2.773 15.444 1.00 93.62 114 THR A N 1
ATOM 937 C CA . THR A 1 114 ? 0.056 -3.477 16.638 1.00 93.62 114 THR A CA 1
ATOM 938 C C . THR A 1 114 ? -0.503 -4.858 16.292 1.00 93.62 114 THR A C 1
ATOM 940 O O . THR A 1 114 ? -0.304 -5.807 17.050 1.00 93.62 114 THR A O 1
ATOM 943 N N . SER A 1 115 ? -1.210 -4.982 15.166 1.00 90.06 115 SER A N 1
ATOM 944 C CA . SER A 1 115 ? -1.740 -6.262 14.688 1.00 90.06 115 SER A CA 1
ATOM 945 C C . SER A 1 115 ? -0.617 -7.240 14.331 1.00 90.06 115 SER A C 1
ATOM 947 O O . SER A 1 115 ? -0.674 -8.404 14.725 1.00 90.06 115 SER A O 1
ATOM 949 N N . GLU A 1 116 ? 0.418 -6.777 13.630 1.00 87.38 116 GLU A N 1
ATOM 950 C CA . GLU A 1 116 ? 1.539 -7.624 13.196 1.00 87.38 116 GLU A CA 1
ATOM 951 C C . GLU A 1 116 ? 2.436 -8.058 14.367 1.00 87.38 116 GLU A C 1
ATOM 953 O O . GLU A 1 116 ? 2.876 -9.210 14.420 1.00 87.38 116 GLU A O 1
ATOM 958 N N . ASN A 1 117 ? 2.648 -7.182 15.356 1.00 85.44 117 ASN A N 1
ATOM 959 C CA . ASN A 1 117 ? 3.390 -7.529 16.572 1.00 85.44 117 ASN A CA 1
ATOM 960 C C . ASN A 1 117 ? 2.674 -8.620 17.374 1.00 85.44 117 ASN A C 1
ATOM 962 O O . ASN A 1 117 ? 3.294 -9.613 17.748 1.00 85.44 117 ASN A O 1
ATOM 966 N N . LYS A 1 118 ? 1.354 -8.495 17.567 1.00 83.25 118 LYS A N 1
ATOM 967 C CA . LYS A 1 118 ? 0.553 -9.523 18.255 1.00 83.25 118 LYS A CA 1
ATOM 968 C C . LYS A 1 118 ? 0.593 -10.866 17.530 1.00 83.25 118 LYS A C 1
ATOM 970 O O . LYS A 1 118 ? 0.694 -11.905 18.179 1.00 83.25 118 LYS A O 1
ATOM 975 N N . ALA A 1 119 ? 0.521 -10.853 16.198 1.00 75.25 119 ALA A N 1
ATOM 976 C CA . ALA A 1 119 ? 0.654 -12.070 15.405 1.00 75.25 119 ALA A CA 1
ATOM 977 C C . ALA A 1 119 ? 2.033 -12.716 15.628 1.00 75.25 119 ALA A C 1
ATOM 979 O O . ALA A 1 119 ? 2.112 -13.905 15.930 1.00 75.25 119 ALA A O 1
ATOM 980 N N . SER A 1 120 ? 3.104 -11.922 15.572 1.00 72.81 120 SER A N 1
ATOM 981 C CA . SER A 1 120 ? 4.484 -12.391 15.764 1.00 72.81 120 SER A CA 1
ATOM 982 C C . SER A 1 120 ? 4.728 -12.975 17.161 1.00 72.81 120 SER A C 1
ATOM 984 O O . SER A 1 120 ? 5.338 -14.035 17.288 1.00 72.81 120 SER A O 1
ATOM 986 N N . GLU A 1 121 ? 4.209 -12.334 18.211 1.00 73.06 121 GLU A N 1
ATOM 987 C CA . GLU A 1 121 ? 4.291 -12.831 19.592 1.00 73.06 121 GLU A CA 1
ATOM 988 C C . GLU A 1 121 ? 3.521 -14.143 19.780 1.00 73.06 121 GLU A C 1
ATOM 990 O O . GLU A 1 121 ? 4.001 -15.060 20.449 1.00 73.06 121 GLU A O 1
ATOM 995 N N . SER A 1 122 ? 2.351 -14.267 19.148 1.00 60.19 122 SER A N 1
ATOM 996 C CA . SER A 1 122 ? 1.542 -15.485 19.205 1.00 60.19 122 SER A CA 1
ATOM 997 C C . SER A 1 122 ? 2.227 -16.660 18.495 1.00 60.19 122 SER A C 1
ATOM 999 O O . SER A 1 122 ? 2.240 -17.768 19.030 1.00 60.19 122 SER A O 1
ATOM 1001 N N . PHE A 1 123 ? 2.888 -16.422 17.356 1.00 59.75 123 PHE A N 1
ATOM 1002 C CA . PHE A 1 123 ? 3.723 -17.431 16.695 1.00 59.75 123 PHE A CA 1
ATOM 1003 C C . PHE A 1 123 ? 4.968 -17.791 17.517 1.00 59.75 123 PHE A C 1
ATOM 1005 O O . PHE A 1 123 ? 5.287 -18.970 17.650 1.00 59.75 123 PHE A O 1
ATOM 1012 N N . GLY A 1 124 ? 5.640 -16.814 18.132 1.00 57.81 124 GLY A N 1
ATOM 1013 C CA . GLY A 1 124 ? 6.802 -17.060 18.995 1.00 57.81 124 GLY A CA 1
ATOM 1014 C C . GLY A 1 124 ? 6.490 -17.896 20.244 1.00 57.81 124 GLY A C 1
ATOM 1015 O O . GLY A 1 124 ? 7.379 -18.560 20.773 1.00 57.81 124 GLY A O 1
ATOM 1016 N N . PHE A 1 125 ? 5.235 -17.897 20.702 1.00 57.22 125 PHE A N 1
ATOM 1017 C CA . PHE A 1 125 ? 4.766 -18.742 21.803 1.00 57.22 125 PHE A CA 1
ATOM 1018 C C . PHE A 1 125 ? 4.464 -20.187 21.369 1.00 57.22 125 PHE A C 1
ATOM 1020 O O . PHE A 1 125 ? 4.626 -21.102 22.167 1.00 57.22 125 PHE A O 1
ATOM 1027 N N . LEU A 1 126 ? 4.058 -20.410 20.114 1.00 53.84 126 LEU A N 1
ATOM 1028 C CA . LEU A 1 126 ? 3.725 -21.742 19.585 1.00 53.84 126 LEU A CA 1
ATOM 1029 C C . LEU A 1 126 ? 4.953 -22.592 19.216 1.00 53.84 126 LEU A C 1
ATOM 1031 O O . LEU A 1 126 ? 4.831 -23.808 19.101 1.00 53.84 126 LEU A O 1
ATOM 1035 N N . PHE A 1 127 ? 6.121 -21.971 19.035 1.00 54.03 127 PHE A N 1
ATOM 1036 C CA . PHE A 1 127 ? 7.382 -22.646 18.696 1.00 54.03 127 PHE A CA 1
ATOM 1037 C C . PHE A 1 127 ? 8.414 -22.630 19.841 1.00 54.03 127 PHE A C 1
ATOM 1039 O O . PHE A 1 127 ? 9.612 -22.777 19.586 1.00 54.03 127 PHE A O 1
ATOM 1046 N N . LYS A 1 128 ? 7.966 -22.428 21.087 1.00 48.12 128 LYS A N 1
ATOM 1047 C CA . LYS A 1 128 ? 8.792 -22.526 22.300 1.00 48.12 128 LYS A CA 1
ATOM 1048 C C . LYS A 1 128 ? 8.587 -23.838 23.044 1.00 48.12 128 LYS A C 1
ATOM 1050 O O . LYS A 1 128 ? 7.459 -24.370 23.004 1.00 48.12 128 LYS A O 1
#

Mean predicted aligned error: 9.19 Å

pLDDT: mean 82.55, std 18.1, range [43.16, 98.25]

Solvent-accessible surface area (backbone atoms only — not comparable to full-atom values): 7356 Å² total; per-residue (Å²): 89,78,52,39,26,46,23,43,74,89,23,43,68,54,42,46,53,62,47,66,43,76,63,51,83,75,80,80,88,88,71,91,85,87,47,76,65,54,52,53,51,45,57,54,49,53,59,68,44,37,63,41,62,52,56,75,64,45,69,46,78,42,51,28,57,82,62,76,36,101,51,85,35,33,38,40,39,36,67,44,55,72,70,54,44,77,72,51,43,62,66,40,42,76,35,46,38,42,79,48,62,71,69,63,27,54,52,53,48,51,44,51,55,54,51,52,50,53,51,51,54,55,53,59,60,73,78,104